Protein AF-A0A6S7H9S0-F1 (afdb_monomer_lite)

Radius of gyration: 14.53 Å; chains: 1; bounding box: 30×38×31 Å

Sequence (103 aa):
MSGISSVLDKGSILPVVRVCFRAPNGRTREGNVLIDSGAGTTVIRKDFARSLGLQGKREKIDLALVGGERVEQPQSRRVTFSISALNGAEKQRIEAHEIEKPF

Secondary structure (DSSP, 8-state):
---------TTPPP-EEEEEEE-TTS-EEEEEEE--TT-SS-EEEHHHHHHTT--EEEEEEEEE-GGG-EEEEEEEEEEEEEEE-TT----EEEEEEEES---

Organism: Paramuricea clavata (NCBI:txid317549)

pLDDT: mean 87.44, std 15.16, range [33.66, 98.31]

Structure (mmCIF, N/CA/C/O back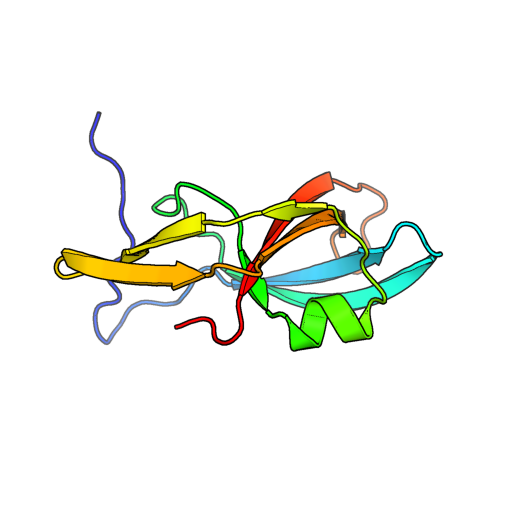bone):
data_AF-A0A6S7H9S0-F1
#
_entry.id   AF-A0A6S7H9S0-F1
#
loop_
_atom_site.group_PDB
_atom_site.id
_atom_site.type_symbol
_atom_site.label_atom_id
_atom_site.label_alt_id
_atom_site.label_comp_id
_atom_site.label_asym_id
_atom_site.label_entity_id
_atom_site.label_seq_id
_atom_site.pdbx_PDB_ins_code
_atom_site.Cartn_x
_atom_site.Cartn_y
_atom_site.Cartn_z
_atom_site.occupancy
_atom_site.B_iso_or_equiv
_atom_site.auth_seq_id
_atom_site.auth_comp_id
_atom_site.auth_asym_id
_atom_site.auth_atom_id
_atom_site.pdbx_PDB_model_num
ATOM 1 N N . MET A 1 1 ? 5.030 26.141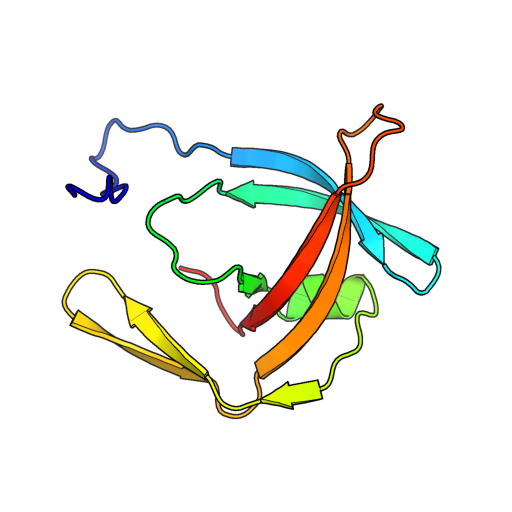 10.476 1.00 33.66 1 MET A N 1
ATOM 2 C CA . MET A 1 1 ? 5.186 25.436 9.184 1.00 33.66 1 MET A CA 1
ATOM 3 C C . MET A 1 1 ? 3.809 25.332 8.554 1.00 33.66 1 MET A C 1
ATOM 5 O O . MET A 1 1 ? 2.931 24.750 9.171 1.00 33.66 1 MET A O 1
ATOM 9 N N . SER A 1 2 ? 3.595 25.985 7.411 1.00 39.91 2 SER A N 1
ATOM 10 C CA . SER A 1 2 ? 2.336 25.922 6.658 1.00 39.91 2 SER A CA 1
ATOM 11 C C . SER A 1 2 ? 2.342 24.637 5.830 1.00 39.91 2 SER A C 1
ATOM 13 O O . SER A 1 2 ? 3.198 24.481 4.962 1.00 39.91 2 SER A O 1
ATOM 15 N N . GLY A 1 3 ? 1.468 23.686 6.162 1.00 40.75 3 GLY A N 1
ATOM 16 C CA . GLY A 1 3 ? 1.261 22.485 5.357 1.00 40.75 3 GLY A CA 1
ATOM 17 C C . GLY A 1 3 ? 0.396 22.835 4.153 1.00 40.75 3 GLY A C 1
ATOM 18 O O . GLY A 1 3 ? -0.719 23.326 4.321 1.00 40.75 3 GLY A O 1
ATOM 19 N N . ILE A 1 4 ? 0.906 22.603 2.945 1.00 47.00 4 ILE A N 1
ATOM 20 C CA . ILE A 1 4 ? 0.111 22.721 1.723 1.00 47.00 4 ILE A CA 1
ATOM 21 C C . ILE A 1 4 ? -0.840 21.521 1.703 1.00 47.00 4 ILE A C 1
ATOM 23 O O . ILE A 1 4 ? -0.430 20.396 1.421 1.00 47.00 4 ILE A O 1
ATOM 27 N N . SER A 1 5 ? -2.099 21.767 2.059 1.00 47.66 5 SER A N 1
ATOM 28 C CA . SER A 1 5 ? -3.207 20.846 1.818 1.00 47.66 5 SER A CA 1
ATOM 29 C C . SER A 1 5 ? -3.763 21.124 0.422 1.00 47.66 5 SER A C 1
ATOM 31 O O . SER A 1 5 ? -4.022 22.281 0.083 1.00 47.66 5 SER A O 1
ATOM 33 N N . SER A 1 6 ? -3.926 20.091 -0.405 1.00 50.50 6 SER A N 1
ATOM 34 C CA . SER A 1 6 ? -4.610 20.229 -1.690 1.00 50.50 6 SER A CA 1
ATOM 35 C C . SER A 1 6 ? -6.117 20.252 -1.442 1.00 50.50 6 SER A C 1
ATOM 37 O O . SER A 1 6 ? -6.758 19.215 -1.296 1.00 50.50 6 SER A O 1
ATOM 39 N N . VAL A 1 7 ? -6.695 21.451 -1.385 1.00 56.69 7 VAL A N 1
ATOM 40 C CA . VAL A 1 7 ? -8.134 21.626 -1.598 1.00 56.69 7 VAL A CA 1
ATOM 41 C C . VAL A 1 7 ? -8.333 21.732 -3.105 1.00 56.69 7 VAL A C 1
ATOM 43 O O . VAL A 1 7 ? -7.753 22.606 -3.749 1.00 56.69 7 VAL A O 1
ATOM 46 N N . LEU A 1 8 ? -9.095 20.807 -3.685 1.00 58.44 8 LEU A N 1
ATOM 47 C CA . LEU A 1 8 ? -9.424 20.847 -5.107 1.00 58.44 8 LEU A CA 1
ATOM 48 C C . LEU A 1 8 ? -10.438 21.960 -5.362 1.00 58.44 8 LEU A C 1
ATOM 50 O O . LEU A 1 8 ? -11.631 21.789 -5.110 1.00 58.44 8 LEU A O 1
ATOM 54 N N . ASP A 1 9 ? -9.970 23.082 -5.899 1.00 57.16 9 ASP A N 1
ATOM 55 C CA . ASP A 1 9 ? -10.845 24.034 -6.570 1.00 57.16 9 ASP A CA 1
ATOM 56 C C . ASP A 1 9 ? -11.280 23.459 -7.925 1.00 57.16 9 ASP A C 1
ATOM 58 O O . ASP A 1 9 ? -10.588 22.647 -8.542 1.00 57.16 9 ASP A O 1
ATOM 62 N N . LYS A 1 10 ? -12.439 23.893 -8.434 1.00 59.69 10 LYS A N 1
ATOM 63 C CA . LYS A 1 10 ? -13.062 23.348 -9.661 1.00 59.69 10 LYS A CA 1
ATOM 64 C C . LYS A 1 10 ? -12.213 23.471 -10.946 1.00 59.69 10 LYS A C 1
ATOM 66 O O . LYS A 1 10 ? -12.645 22.985 -11.987 1.00 59.69 10 LYS A O 1
ATOM 71 N N . GLY A 1 11 ? -11.038 24.104 -10.893 1.00 65.31 11 GLY A N 1
ATOM 72 C CA . GLY A 1 11 ? -10.075 24.222 -11.996 1.00 65.31 11 GLY A CA 1
ATOM 73 C C . GLY A 1 11 ? -8.715 23.552 -11.750 1.00 65.31 11 GLY A C 1
ATOM 74 O O . GLY A 1 11 ? -7.810 23.718 -12.565 1.00 65.31 11 GLY A O 1
ATOM 75 N N . SER A 1 12 ? -8.530 22.834 -10.639 1.00 70.94 12 SER A N 1
ATOM 76 C CA . SER A 1 12 ? -7.243 22.239 -10.258 1.00 70.94 12 SER A CA 1
ATOM 77 C C . SER A 1 12 ? -7.020 20.861 -10.898 1.00 70.94 12 SER A C 1
ATOM 79 O O . SER A 1 12 ? -7.931 20.037 -10.962 1.00 70.94 12 SER A O 1
ATOM 81 N N . ILE A 1 13 ? -5.785 20.575 -11.327 1.00 81.50 13 ILE A N 1
ATOM 82 C CA . ILE A 1 13 ? -5.367 19.238 -11.779 1.00 81.50 13 ILE A CA 1
ATOM 83 C C . ILE A 1 13 ? -4.842 18.449 -10.576 1.00 81.50 13 ILE A C 1
ATOM 85 O O . ILE A 1 13 ? -3.983 18.932 -9.840 1.00 81.50 13 ILE A O 1
ATOM 89 N N . LEU A 1 14 ? -5.328 17.218 -10.400 1.00 86.31 14 LEU A N 1
ATOM 90 C CA . LEU A 1 14 ? -4.814 16.308 -9.379 1.00 86.31 14 LEU A CA 1
ATOM 91 C C . LEU A 1 14 ? -3.400 15.815 -9.744 1.00 86.31 14 LEU A C 1
ATOM 93 O O . LEU A 1 14 ? -3.209 15.334 -10.866 1.00 86.31 14 LEU A O 1
ATOM 97 N N . PRO A 1 15 ? -2.422 15.853 -8.816 1.00 90.88 15 PRO A N 1
ATOM 98 C CA . PRO A 1 15 ? -1.071 15.336 -9.037 1.00 90.88 15 PRO A CA 1
ATOM 99 C C . PRO A 1 15 ? -1.058 13.798 -9.026 1.00 90.88 15 PRO A C 1
ATOM 101 O O . PRO A 1 15 ? -0.634 13.156 -8.064 1.00 90.88 15 PRO A O 1
ATOM 104 N N . VAL A 1 16 ? -1.562 13.192 -10.101 1.00 94.31 16 VAL A N 1
ATOM 105 C CA . VAL A 1 16 ? -1.668 11.737 -10.256 1.00 94.31 16 VAL A CA 1
ATOM 106 C C . VAL A 1 16 ? -0.556 11.214 -11.154 1.00 94.31 16 VAL A C 1
ATOM 108 O O . VAL A 1 16 ? -0.395 11.661 -12.287 1.00 94.31 16 VAL A O 1
ATOM 111 N N . VAL A 1 17 ? 0.167 10.205 -10.675 1.00 94.50 17 VAL A N 1
ATOM 112 C CA . VAL A 1 17 ? 1.202 9.501 -11.439 1.00 94.50 17 VAL A CA 1
ATOM 113 C C . VAL A 1 17 ? 0.821 8.042 -11.649 1.00 94.50 17 VAL A C 1
ATOM 115 O O . VAL A 1 17 ? 0.315 7.378 -10.744 1.00 94.50 17 VAL A O 1
ATOM 118 N N . ARG A 1 18 ? 1.074 7.518 -12.851 1.00 97.12 18 ARG A N 1
ATOM 119 C CA . ARG A 1 18 ? 0.902 6.092 -13.148 1.00 97.12 18 ARG A CA 1
ATOM 120 C C . ARG A 1 18 ? 2.205 5.350 -12.864 1.00 97.12 18 ARG A C 1
ATOM 122 O O . ARG A 1 18 ? 3.251 5.701 -13.405 1.00 97.12 18 ARG A O 1
ATOM 129 N N . VAL A 1 19 ? 2.139 4.321 -12.024 1.00 97.88 19 VAL A N 1
ATOM 130 C CA . VAL A 1 19 ? 3.303 3.557 -11.547 1.00 97.88 19 VAL A CA 1
ATOM 131 C C . VAL A 1 19 ? 3.069 2.055 -11.668 1.00 97.88 19 VAL A C 1
ATOM 133 O O . VAL A 1 19 ? 1.932 1.589 -11.763 1.00 97.88 19 VAL A O 1
ATOM 136 N N . CYS A 1 20 ? 4.156 1.287 -11.630 1.00 98.19 20 CYS A N 1
ATOM 137 C CA . CYS A 1 20 ? 4.119 -0.166 -11.522 1.00 98.19 20 CYS A CA 1
ATOM 138 C C . CYS A 1 20 ? 4.233 -0.574 -10.049 1.00 98.19 20 CYS A C 1
ATOM 140 O O . CYS A 1 20 ? 5.277 -0.382 -9.427 1.00 98.19 20 CYS A O 1
ATOM 142 N N . PHE A 1 21 ? 3.166 -1.150 -9.496 1.00 98.31 21 PHE A N 1
ATOM 143 C CA . PHE A 1 21 ? 3.145 -1.745 -8.163 1.00 98.31 21 PHE A CA 1
ATOM 144 C C . PHE A 1 21 ? 3.720 -3.154 -8.221 1.00 98.31 21 PHE A C 1
ATOM 146 O O . PHE A 1 21 ? 3.407 -3.924 -9.129 1.00 98.31 21 PHE A O 1
ATOM 153 N N . ARG A 1 22 ? 4.527 -3.512 -7.225 1.00 97.69 22 ARG A N 1
ATOM 154 C CA . ARG A 1 22 ? 5.205 -4.804 -7.112 1.00 97.69 22 ARG A CA 1
ATOM 155 C C . ARG A 1 22 ? 5.004 -5.351 -5.706 1.00 97.69 22 ARG A C 1
ATOM 157 O O . ARG A 1 22 ? 5.497 -4.785 -4.730 1.00 97.69 22 ARG A O 1
ATOM 164 N N . ALA A 1 23 ? 4.254 -6.437 -5.610 1.00 97.62 23 ALA A N 1
ATOM 165 C CA . ALA A 1 23 ? 3.984 -7.126 -4.363 1.00 97.62 23 ALA A CA 1
ATOM 166 C C . ALA A 1 23 ? 5.158 -8.046 -3.970 1.00 97.62 23 ALA A C 1
ATOM 168 O O . ALA A 1 23 ? 5.841 -8.578 -4.850 1.00 97.62 23 ALA A O 1
ATOM 169 N N . PRO A 1 24 ? 5.364 -8.315 -2.666 1.00 96.38 24 PRO A N 1
ATOM 170 C CA . PRO A 1 24 ? 6.384 -9.263 -2.201 1.00 96.38 24 PRO A CA 1
ATOM 171 C C . PRO A 1 24 ? 6.221 -10.686 -2.758 1.00 96.38 24 PRO A C 1
ATOM 173 O O . PRO A 1 24 ? 7.192 -11.422 -2.869 1.00 96.38 24 PRO A O 1
ATOM 176 N N . ASN A 1 25 ? 4.999 -11.065 -3.142 1.00 96.19 25 ASN A N 1
ATOM 177 C CA . ASN A 1 25 ? 4.685 -12.357 -3.760 1.00 96.19 25 ASN A CA 1
ATOM 178 C C . ASN A 1 25 ? 5.050 -12.435 -5.264 1.00 96.19 25 ASN A C 1
ATOM 180 O O . ASN A 1 25 ? 4.676 -13.398 -5.928 1.00 96.19 25 ASN A O 1
ATOM 184 N N . GLY A 1 26 ? 5.708 -11.411 -5.818 1.00 96.44 26 GLY A N 1
ATOM 185 C CA . GLY A 1 26 ? 6.108 -11.334 -7.226 1.00 96.44 26 GLY A CA 1
ATOM 186 C C . GLY A 1 26 ? 5.040 -10.785 -8.178 1.00 96.44 26 GLY A C 1
ATOM 187 O O . GLY A 1 26 ? 5.364 -10.472 -9.323 1.00 96.44 26 GLY A O 1
ATOM 188 N N . ARG A 1 27 ? 3.785 -10.610 -7.738 1.00 97.50 27 ARG A N 1
ATOM 189 C CA . ARG A 1 27 ? 2.732 -10.015 -8.574 1.00 97.50 27 ARG A CA 1
ATOM 190 C C . ARG A 1 27 ? 3.006 -8.543 -8.833 1.00 97.50 27 ARG A C 1
ATOM 192 O O . ARG A 1 27 ? 3.435 -7.803 -7.946 1.00 97.50 27 ARG A O 1
ATOM 199 N N . THR A 1 28 ? 2.673 -8.103 -10.038 1.00 96.81 28 THR A N 1
ATOM 200 C CA . THR A 1 28 ? 2.790 -6.704 -10.438 1.00 96.81 28 THR A CA 1
ATOM 201 C C . THR A 1 28 ? 1.495 -6.191 -11.034 1.00 96.81 28 THR A C 1
ATOM 203 O O . THR A 1 28 ? 0.768 -6.943 -11.682 1.00 96.81 28 THR A O 1
ATOM 206 N N . ARG A 1 29 ? 1.209 -4.905 -10.840 1.00 96.81 29 ARG A N 1
ATOM 207 C CA . ARG A 1 29 ? 0.038 -4.248 -11.425 1.00 96.81 29 ARG A CA 1
ATOM 208 C C . ARG A 1 29 ? 0.321 -2.771 -11.638 1.00 96.81 29 ARG A C 1
ATOM 210 O O . ARG A 1 29 ? 0.868 -2.121 -10.757 1.00 96.81 29 ARG A O 1
ATOM 217 N N . GLU A 1 30 ? -0.081 -2.225 -12.775 1.00 97.50 30 GLU A N 1
ATOM 218 C CA . GLU A 1 30 ? -0.066 -0.777 -12.962 1.00 97.50 30 GLU A CA 1
ATOM 219 C C . GLU A 1 30 ? -1.243 -0.116 -12.248 1.00 97.50 30 GLU A C 1
ATOM 221 O O . GLU A 1 30 ? -2.348 -0.663 -12.185 1.00 97.50 30 GLU A O 1
ATOM 226 N N . GLY A 1 31 ? -1.021 1.085 -11.731 1.00 96.12 31 GLY A N 1
ATOM 227 C CA . GLY A 1 31 ? -2.072 1.863 -11.100 1.00 96.12 31 GLY A CA 1
ATOM 228 C C . GLY A 1 31 ? -1.706 3.330 -10.993 1.00 96.12 31 GLY A C 1
ATOM 229 O O . GLY A 1 31 ? -0.565 3.726 -11.222 1.00 96.12 31 GLY A O 1
ATOM 230 N N . ASN A 1 32 ? -2.703 4.119 -10.626 1.00 96.25 32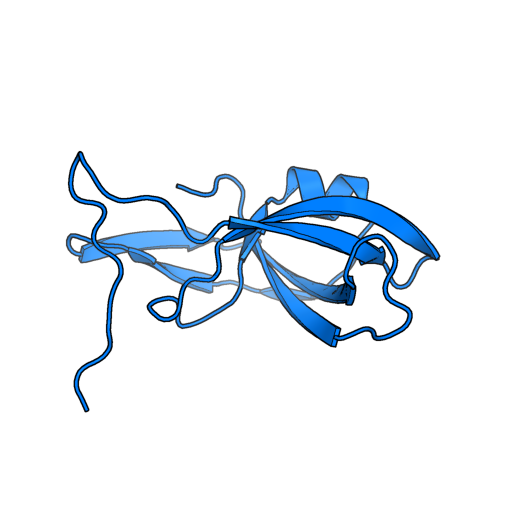 ASN A N 1
ATOM 231 C CA . ASN A 1 32 ? -2.555 5.543 -10.391 1.00 96.25 32 ASN A CA 1
ATOM 232 C C . ASN A 1 32 ? -2.309 5.796 -8.901 1.00 96.25 32 ASN A C 1
ATOM 234 O O . ASN A 1 32 ? -2.970 5.190 -8.055 1.00 96.25 32 ASN A O 1
ATOM 238 N N . VAL A 1 33 ? -1.385 6.701 -8.600 1.00 95.94 33 VAL A N 1
ATOM 239 C CA . VAL A 1 33 ? -1.084 7.192 -7.254 1.00 95.94 33 VAL A CA 1
ATOM 240 C C . VAL A 1 33 ? -1.333 8.689 -7.243 1.00 95.94 33 VAL A C 1
ATOM 242 O O . VAL A 1 33 ? -0.793 9.404 -8.083 1.00 95.94 33 VAL A O 1
ATOM 245 N N . LEU A 1 34 ? -2.145 9.149 -6.296 1.00 94.75 34 LEU A N 1
ATOM 246 C CA . LEU A 1 34 ? -2.255 10.565 -5.974 1.00 94.75 34 LEU A CA 1
ATOM 247 C C . LEU A 1 34 ? -1.093 10.942 -5.050 1.00 94.75 34 LEU A C 1
ATOM 249 O O . LEU A 1 34 ? -0.914 10.315 -4.007 1.00 94.75 34 LEU A O 1
ATOM 253 N N . ILE A 1 35 ? -0.306 11.943 -5.437 1.00 93.56 35 ILE A N 1
ATOM 254 C CA . ILE A 1 35 ? 0.770 12.480 -4.603 1.00 93.56 35 ILE A CA 1
ATOM 255 C C . ILE A 1 35 ? 0.186 13.587 -3.730 1.00 93.56 35 ILE A C 1
ATOM 257 O O . ILE A 1 35 ? 0.024 14.720 -4.176 1.00 93.56 35 ILE A O 1
ATOM 261 N N . ASP A 1 36 ? -0.152 13.239 -2.492 1.00 90.88 36 ASP A N 1
ATOM 262 C CA . ASP A 1 36 ? -0.805 14.142 -1.548 1.00 90.88 36 ASP A CA 1
ATOM 263 C C . ASP A 1 36 ? 0.109 14.447 -0.355 1.00 90.88 36 ASP A C 1
ATOM 265 O O . ASP A 1 36 ? 0.301 13.616 0.531 1.00 90.88 36 ASP A O 1
ATOM 269 N N . SER A 1 37 ? 0.676 15.656 -0.327 1.00 89.31 37 SER A N 1
ATOM 270 C CA . SER A 1 37 ? 1.487 16.138 0.799 1.00 89.31 37 SER A CA 1
ATOM 271 C C . SER A 1 37 ? 0.666 16.455 2.051 1.00 89.31 37 SER A C 1
ATOM 273 O O . SER A 1 37 ? 1.245 16.608 3.125 1.00 89.31 37 SER A O 1
ATOM 275 N N . GLY A 1 38 ? -0.658 16.590 1.925 1.00 88.38 38 GLY A N 1
ATOM 276 C CA . GLY A 1 38 ? -1.571 16.805 3.045 1.00 88.38 38 GLY A CA 1
ATOM 277 C C . GLY A 1 38 ? -1.910 15.518 3.801 1.00 88.38 38 GLY A C 1
ATOM 278 O O . GLY A 1 38 ? -2.405 15.582 4.928 1.00 88.38 38 GLY A O 1
ATOM 279 N N . ALA A 1 39 ? -1.622 14.350 3.222 1.00 89.44 39 ALA A N 1
ATOM 280 C CA . ALA A 1 39 ? -1.888 13.064 3.845 1.00 89.44 39 ALA A CA 1
ATOM 281 C C . ALA A 1 39 ? -0.816 12.709 4.891 1.00 89.44 39 ALA A C 1
ATOM 283 O O . ALA A 1 39 ? 0.371 12.602 4.590 1.00 89.44 39 ALA A O 1
ATOM 284 N N . GLY A 1 40 ? -1.243 12.443 6.130 1.00 91.00 40 GLY A N 1
ATOM 285 C CA . GLY A 1 40 ? -0.352 11.962 7.197 1.00 91.00 40 GLY A CA 1
ATOM 286 C C . GLY A 1 40 ? 0.061 10.490 7.059 1.00 91.00 40 GLY A C 1
ATOM 287 O O . GLY A 1 40 ? 0.972 10.036 7.747 1.00 91.00 40 GLY A O 1
ATOM 288 N N . THR A 1 41 ? -0.612 9.726 6.194 1.00 91.88 41 THR A N 1
ATOM 289 C CA . THR A 1 41 ? -0.304 8.318 5.917 1.00 91.88 41 THR A CA 1
ATOM 290 C C . THR A 1 41 ? -0.698 7.944 4.492 1.00 91.88 41 THR A C 1
ATOM 292 O O . THR A 1 41 ? -1.609 8.537 3.915 1.00 91.88 41 THR A O 1
ATOM 295 N N . THR A 1 42 ? -0.036 6.935 3.924 1.00 95.44 42 THR A N 1
ATOM 296 C CA . THR A 1 42 ? -0.419 6.394 2.616 1.00 95.44 42 THR A CA 1
ATOM 297 C C . THR A 1 42 ? -1.575 5.416 2.781 1.00 95.44 42 THR A C 1
ATOM 299 O O . THR A 1 42 ? -1.537 4.508 3.614 1.00 95.44 42 THR A O 1
ATOM 302 N N . VAL A 1 43 ? -2.588 5.553 1.932 1.00 94.94 43 VAL A N 1
ATOM 303 C CA . VAL A 1 43 ? -3.711 4.618 1.860 1.00 94.94 43 VAL A CA 1
ATOM 304 C C . VAL A 1 43 ? -3.763 3.940 0.500 1.00 94.94 43 VAL A C 1
ATOM 306 O O . VAL A 1 43 ? -3.394 4.511 -0.525 1.00 94.94 43 VAL A O 1
ATOM 309 N N . ILE A 1 44 ? -4.230 2.698 0.487 1.00 95.81 44 ILE A N 1
ATOM 310 C CA . ILE A 1 44 ? -4.438 1.916 -0.727 1.00 95.81 44 ILE A CA 1
ATOM 311 C C . ILE A 1 44 ? -5.840 1.328 -0.707 1.00 95.81 44 ILE A C 1
ATOM 313 O O . ILE A 1 44 ? -6.335 0.886 0.331 1.00 95.81 44 ILE A O 1
ATOM 317 N N . ARG A 1 45 ? -6.499 1.289 -1.867 1.00 94.69 45 ARG A N 1
ATOM 318 C CA . ARG A 1 45 ? -7.805 0.639 -1.948 1.00 94.69 45 ARG A CA 1
ATOM 319 C C . ARG A 1 45 ? -7.688 -0.841 -1.620 1.00 94.69 45 ARG A C 1
ATOM 321 O O . ARG A 1 45 ? -6.812 -1.535 -2.143 1.00 94.69 45 ARG A O 1
ATOM 328 N N . LYS A 1 46 ? -8.604 -1.333 -0.792 1.00 94.00 46 LYS A N 1
ATOM 329 C CA . LYS A 1 46 ? -8.631 -2.723 -0.339 1.00 94.00 46 LYS A CA 1
ATOM 330 C C . LYS A 1 46 ? -8.770 -3.711 -1.494 1.00 94.00 46 LYS A C 1
ATOM 332 O O . LYS A 1 46 ? -8.114 -4.749 -1.497 1.00 94.00 46 LYS A O 1
ATOM 337 N N . ASP A 1 47 ?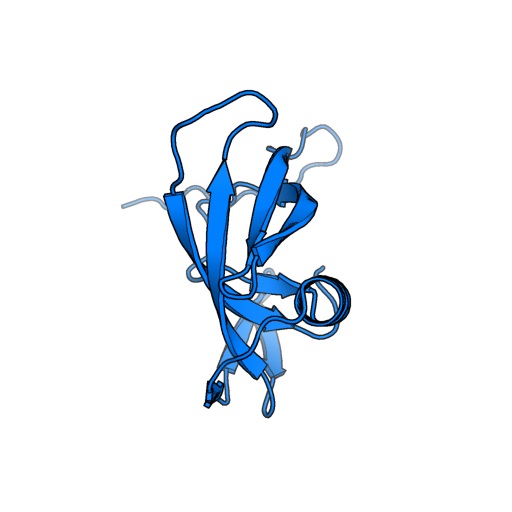 -9.588 -3.396 -2.493 1.00 94.44 47 ASP A N 1
ATOM 338 C CA . ASP A 1 47 ? -9.756 -4.217 -3.696 1.00 94.44 47 ASP A CA 1
ATOM 339 C C . ASP A 1 47 ? -8.455 -4.308 -4.515 1.00 94.44 47 ASP A C 1
ATOM 341 O O . ASP A 1 47 ? -8.046 -5.392 -4.940 1.00 94.44 47 ASP A O 1
ATOM 345 N N . PHE A 1 48 ? -7.745 -3.189 -4.665 1.00 96.25 48 PHE A N 1
ATOM 346 C CA . PHE A 1 48 ? -6.471 -3.117 -5.366 1.00 96.25 48 PHE A CA 1
ATOM 347 C C . PHE A 1 48 ? -5.382 -3.889 -4.610 1.00 96.25 48 PHE A C 1
ATOM 349 O O . PHE A 1 48 ? -4.701 -4.725 -5.211 1.00 96.25 48 PHE A O 1
ATOM 356 N N . ALA A 1 49 ? -5.283 -3.715 -3.289 1.00 96.19 49 ALA A N 1
ATOM 357 C CA . ALA A 1 49 ? -4.375 -4.481 -2.436 1.00 96.19 49 ALA A CA 1
ATOM 358 C C . ALA A 1 49 ? -4.645 -5.996 -2.513 1.00 96.19 49 ALA A C 1
ATOM 360 O O . ALA A 1 49 ? -3.719 -6.789 -2.710 1.00 96.19 49 ALA A O 1
ATOM 361 N N . ARG A 1 50 ? -5.922 -6.406 -2.463 1.00 95.06 50 ARG A N 1
ATOM 362 C CA . ARG A 1 50 ? -6.337 -7.810 -2.631 1.00 95.06 50 ARG A CA 1
ATOM 363 C C . ARG A 1 50 ? -5.959 -8.369 -3.996 1.00 95.06 50 ARG A C 1
ATOM 365 O O . ARG A 1 50 ? -5.466 -9.491 -4.067 1.00 95.06 50 ARG A O 1
ATOM 372 N N . SER A 1 51 ? -6.138 -7.598 -5.069 1.00 95.75 51 SER A N 1
ATOM 373 C CA . SER A 1 51 ? -5.774 -8.040 -6.422 1.00 95.75 51 SER A CA 1
ATOM 374 C C . SER A 1 51 ? -4.270 -8.312 -6.574 1.00 95.75 51 SER A C 1
ATOM 376 O O . SER A 1 51 ? -3.870 -9.282 -7.216 1.00 95.75 51 SER A O 1
ATOM 378 N N . LEU A 1 52 ? -3.434 -7.514 -5.901 1.00 96.69 52 LEU A N 1
ATOM 379 C CA . LEU A 1 52 ? -1.986 -7.714 -5.812 1.00 96.69 52 LEU A CA 1
ATOM 380 C C . LEU A 1 52 ? -1.603 -8.857 -4.857 1.00 96.69 52 LEU A C 1
ATOM 382 O O . LEU A 1 52 ? -0.444 -9.263 -4.803 1.00 96.69 52 LEU A O 1
ATOM 386 N N . GLY A 1 53 ? -2.565 -9.412 -4.116 1.00 96.88 53 GLY A N 1
ATOM 387 C CA . GLY A 1 53 ? -2.325 -10.428 -3.096 1.00 96.88 53 GLY A CA 1
ATOM 388 C C . GLY A 1 53 ? -1.490 -9.901 -1.930 1.00 96.88 53 GLY A C 1
ATOM 389 O O . GLY A 1 53 ? -0.705 -10.663 -1.366 1.00 96.88 53 GLY A O 1
ATOM 390 N N . LEU A 1 54 ? -1.614 -8.607 -1.608 1.00 96.94 54 LEU A N 1
ATOM 391 C CA . LEU A 1 54 ? -0.913 -8.016 -0.474 1.00 96.94 54 LEU A CA 1
ATOM 392 C C . LEU A 1 54 ? -1.419 -8.624 0.834 1.00 96.94 54 LEU A C 1
ATOM 394 O O . LEU A 1 54 ? -2.611 -8.881 1.023 1.00 96.94 54 LEU A O 1
ATOM 398 N N . GLN A 1 55 ? -0.474 -8.874 1.731 1.00 94.38 55 GLN A N 1
ATOM 399 C CA . GLN A 1 55 ? -0.723 -9.368 3.075 1.00 94.38 55 GLN A CA 1
ATOM 400 C C . GLN A 1 55 ? -0.130 -8.381 4.073 1.00 94.38 55 GLN A C 1
ATOM 402 O O . GLN A 1 55 ? 0.782 -7.619 3.749 1.00 94.38 55 GLN A O 1
ATOM 407 N N . GLY A 1 56 ? -0.672 -8.379 5.284 1.00 94.62 56 GLY A N 1
ATOM 408 C CA . GLY A 1 56 ? -0.327 -7.379 6.276 1.00 94.62 56 GLY A CA 1
ATOM 409 C C . GLY A 1 56 ? -1.025 -7.612 7.603 1.00 94.62 56 GLY A C 1
ATOM 410 O O . GLY A 1 56 ? -2.017 -8.348 7.686 1.00 94.62 56 GLY A O 1
ATOM 411 N N . LYS A 1 57 ? -0.504 -6.966 8.644 1.00 94.19 57 LYS A N 1
ATOM 412 C CA . LYS A 1 57 ? -1.087 -7.002 9.985 1.00 94.19 57 LYS A CA 1
ATOM 413 C C . LYS A 1 57 ? -2.395 -6.215 9.988 1.00 94.19 57 LYS A C 1
ATOM 415 O O . LYS A 1 57 ? -2.455 -5.125 9.426 1.00 94.19 57 LYS A O 1
ATOM 420 N N . ARG A 1 58 ? -3.438 -6.763 10.617 1.00 95.44 58 ARG A N 1
ATOM 421 C CA . ARG A 1 58 ? -4.687 -6.027 10.855 1.00 95.44 58 ARG A CA 1
ATOM 422 C C . ARG A 1 58 ? -4.482 -4.995 11.956 1.00 95.44 58 ARG A C 1
ATOM 424 O O . ARG A 1 58 ? -3.970 -5.342 13.018 1.00 95.44 58 ARG A O 1
ATOM 431 N N . GLU A 1 59 ? -4.905 -3.767 11.702 1.00 94.31 59 GLU A N 1
ATOM 432 C CA . GLU A 1 59 ? -4.793 -2.638 12.621 1.00 94.31 59 GLU A CA 1
ATOM 433 C C . GLU A 1 59 ? -6.053 -1.767 12.513 1.00 94.31 59 GLU A C 1
ATOM 435 O O . GLU A 1 59 ? -6.612 -1.603 11.425 1.00 94.31 59 GLU A O 1
ATOM 440 N N . LYS A 1 60 ? -6.509 -1.226 13.649 1.00 92.81 60 LYS A N 1
ATOM 441 C CA . LYS A 1 60 ? -7.519 -0.165 13.655 1.00 92.81 60 LYS A CA 1
ATOM 442 C C . LYS A 1 60 ? -6.822 1.143 13.294 1.00 92.81 60 LYS A C 1
ATOM 444 O O . LYS A 1 60 ? -5.797 1.461 13.893 1.00 92.81 60 LYS A O 1
ATOM 449 N N . ILE A 1 61 ? -7.392 1.888 12.352 1.00 91.94 61 ILE A N 1
ATOM 450 C CA . ILE A 1 61 ? -6.970 3.257 12.045 1.00 91.94 61 ILE A CA 1
ATOM 451 C C . ILE A 1 61 ? -8.172 4.192 12.045 1.00 91.94 61 ILE A C 1
ATOM 453 O O . ILE A 1 61 ? -9.267 3.790 11.647 1.00 91.94 61 ILE A O 1
ATOM 457 N N . ASP A 1 62 ? -7.923 5.440 12.425 1.00 90.25 62 ASP A N 1
ATOM 458 C CA . ASP A 1 62 ? -8.889 6.530 12.362 1.00 90.25 62 ASP A CA 1
ATOM 459 C C . ASP A 1 62 ? -8.324 7.597 11.417 1.00 90.25 62 ASP A C 1
ATOM 461 O O . ASP A 1 62 ? -7.233 8.126 11.638 1.00 90.25 62 ASP A O 1
ATOM 465 N N . LEU A 1 63 ? -9.035 7.875 10.325 1.00 88.56 63 LEU A N 1
ATOM 466 C CA . LEU A 1 63 ? -8.620 8.834 9.302 1.00 88.56 63 LEU A CA 1
ATOM 467 C C . LEU A 1 63 ? -9.418 10.125 9.459 1.00 88.56 63 LEU A C 1
ATOM 469 O O . LEU A 1 63 ? -10.646 10.106 9.382 1.00 88.56 63 LEU A O 1
ATOM 473 N N . ALA A 1 64 ? -8.724 11.241 9.672 1.00 86.50 64 ALA A N 1
ATOM 474 C CA . ALA A 1 64 ? -9.329 12.568 9.654 1.00 86.50 64 ALA A CA 1
ATOM 475 C C . ALA A 1 64 ? -9.425 13.079 8.213 1.00 86.50 64 ALA A C 1
ATOM 477 O O . ALA A 1 64 ? -8.446 13.019 7.468 1.00 86.50 64 ALA A O 1
ATOM 478 N N . LEU A 1 65 ? -10.596 13.587 7.839 1.00 81.38 65 LEU A N 1
ATOM 479 C CA . LEU A 1 65 ? -10.891 14.100 6.507 1.00 81.38 65 LEU A CA 1
ATOM 480 C C . LEU A 1 65 ? -11.070 15.614 6.514 1.00 81.38 65 LEU A C 1
ATOM 482 O O . LEU A 1 65 ? -11.227 16.261 7.556 1.00 81.38 65 LEU A O 1
ATOM 486 N N . VAL A 1 66 ? -11.071 16.182 5.311 1.00 79.69 66 VAL A N 1
ATOM 487 C CA . VAL A 1 66 ? -11.397 17.592 5.101 1.00 79.69 66 VAL A CA 1
ATOM 488 C C . VAL A 1 66 ? -12.821 17.857 5.600 1.00 79.69 66 VAL A C 1
ATOM 490 O O . VAL A 1 66 ? -13.724 17.056 5.388 1.00 79.69 66 VAL A O 1
ATOM 493 N N . GLY A 1 67 ? -13.019 18.980 6.292 1.00 78.44 67 GLY A N 1
ATOM 494 C CA . GLY A 1 67 ? -14.314 19.328 6.887 1.00 78.44 67 GLY A CA 1
ATOM 495 C C . GLY A 1 67 ? -14.562 18.726 8.274 1.00 78.44 67 GLY A C 1
ATOM 496 O O . GLY A 1 67 ? -15.644 18.911 8.821 1.00 78.44 67 GLY A O 1
ATOM 497 N N . GLY A 1 68 ? -13.570 18.051 8.870 1.00 79.56 68 GLY A N 1
ATOM 498 C CA . GLY A 1 68 ? -13.648 17.534 10.242 1.00 79.56 68 GLY A CA 1
ATOM 499 C C . GLY A 1 68 ? -14.317 16.163 10.370 1.00 79.56 68 GLY A C 1
ATOM 500 O O . GLY A 1 68 ? -14.434 15.648 11.483 1.00 79.56 68 GLY A O 1
ATOM 501 N N . GLU A 1 69 ? -14.719 15.557 9.251 1.00 83.62 69 GLU A N 1
ATOM 502 C CA . GLU A 1 69 ? -15.219 14.184 9.211 1.00 83.62 69 GLU A CA 1
ATOM 503 C C . GLU A 1 69 ? -14.117 13.189 9.615 1.00 83.62 69 GLU A C 1
ATOM 505 O O . GLU A 1 69 ? -12.921 13.425 9.417 1.00 83.62 69 GLU A O 1
ATOM 510 N N . ARG A 1 70 ? -14.518 12.066 10.218 1.00 83.38 70 ARG A N 1
ATOM 511 C CA . ARG A 1 70 ? -13.619 10.975 10.594 1.00 83.38 70 ARG A CA 1
ATOM 512 C C . ARG A 1 70 ? -14.151 9.655 10.075 1.00 83.38 70 ARG A C 1
ATOM 514 O O . ARG A 1 70 ? -15.325 9.346 10.258 1.00 83.38 70 ARG A O 1
ATOM 521 N N . VAL A 1 71 ? -13.263 8.858 9.494 1.00 84.56 71 VAL A N 1
ATOM 522 C CA . VAL A 1 71 ? -13.570 7.496 9.058 1.00 84.56 71 VAL A CA 1
ATOM 523 C C . VAL A 1 71 ? -12.763 6.517 9.895 1.00 84.56 71 VAL A C 1
ATOM 525 O O . VAL A 1 71 ? -11.534 6.483 9.819 1.00 84.56 71 VAL A O 1
ATOM 528 N N . GLU A 1 72 ? -13.466 5.700 10.674 1.00 88.12 72 GLU A N 1
ATOM 529 C CA . GLU A 1 72 ? -12.865 4.585 11.401 1.00 88.12 72 GLU A CA 1
ATOM 530 C C . GLU A 1 72 ? -12.784 3.347 10.499 1.00 88.12 72 GLU A C 1
ATOM 532 O O . GLU A 1 72 ? -13.764 2.933 9.877 1.00 88.12 72 GLU A O 1
ATOM 537 N N . GLN A 1 73 ? -11.612 2.716 10.456 1.00 88.31 73 GLN A N 1
ATOM 538 C CA . GLN A 1 73 ? -11.371 1.462 9.745 1.00 88.31 73 GLN A CA 1
ATOM 539 C C . GLN A 1 73 ? -10.854 0.418 10.748 1.00 88.31 73 GLN A C 1
ATOM 541 O O . GLN A 1 73 ? -9.641 0.245 10.902 1.00 88.31 73 GLN A O 1
ATOM 546 N N . PRO A 1 74 ? -11.745 -0.322 11.437 1.00 86.81 74 PRO A N 1
ATOM 547 C CA . PRO A 1 74 ? -11.354 -1.270 12.486 1.00 86.81 74 PRO A CA 1
ATOM 548 C C . PRO A 1 74 ? -10.608 -2.503 11.958 1.00 86.81 74 PRO A C 1
ATOM 550 O O . PRO A 1 74 ? -10.003 -3.243 12.729 1.00 86.81 74 PRO A O 1
ATOM 553 N N . GLN A 1 75 ? -10.673 -2.754 10.649 1.00 90.44 75 GLN A N 1
ATOM 554 C CA . GLN A 1 75 ? -10.078 -3.923 10.001 1.00 90.44 75 GLN A CA 1
ATOM 555 C C . GLN A 1 75 ? -9.153 -3.548 8.838 1.00 90.44 75 GLN A C 1
ATOM 557 O O . GLN A 1 75 ? -9.010 -4.332 7.892 1.00 90.44 75 GLN A O 1
ATOM 562 N N . SER A 1 76 ? -8.527 -2.368 8.896 1.00 94.44 76 SER A N 1
ATOM 563 C CA . SER A 1 76 ? -7.473 -2.024 7.944 1.00 94.44 76 SER A CA 1
ATOM 564 C C . SER A 1 76 ? -6.315 -3.017 8.065 1.00 94.44 76 SER A C 1
ATOM 566 O O . SER A 1 76 ? -6.073 -3.597 9.126 1.00 94.44 76 SER A O 1
ATOM 568 N N . ARG A 1 77 ? -5.593 -3.250 6.971 1.00 95.88 77 ARG A N 1
ATOM 569 C CA . ARG A 1 77 ? -4.322 -3.976 6.999 1.00 95.88 77 ARG A CA 1
ATOM 570 C C . ARG A 1 77 ? -3.200 -3.023 6.649 1.00 95.88 77 ARG A C 1
ATOM 572 O O . ARG A 1 77 ? -3.284 -2.339 5.631 1.00 95.88 77 ARG A O 1
ATOM 579 N N . ARG A 1 78 ? -2.139 -3.037 7.454 1.00 97.19 78 ARG A N 1
ATOM 580 C CA . ARG A 1 78 ? -0.881 -2.380 7.111 1.00 97.19 78 ARG A CA 1
ATOM 581 C C . ARG A 1 78 ? -0.094 -3.289 6.179 1.00 97.19 78 ARG A C 1
ATOM 583 O O . ARG A 1 78 ? 0.352 -4.363 6.589 1.00 97.19 78 ARG A O 1
ATOM 590 N N . VAL A 1 79 ? 0.001 -2.889 4.916 1.00 97.44 79 VAL A N 1
ATOM 591 C CA . VAL A 1 79 ? 0.627 -3.654 3.834 1.00 97.44 79 VAL A CA 1
ATOM 592 C C . VAL A 1 79 ? 1.896 -2.970 3.353 1.00 97.44 79 VAL A C 1
ATOM 594 O O . VAL A 1 79 ? 2.051 -1.755 3.456 1.00 97.44 79 VAL A O 1
ATOM 597 N N . THR A 1 80 ? 2.803 -3.756 2.782 1.00 98.06 80 THR A N 1
ATOM 598 C CA . THR A 1 80 ? 4.046 -3.252 2.200 1.00 98.06 80 THR A CA 1
ATOM 599 C C . THR A 1 80 ? 4.211 -3.763 0.776 1.00 98.06 80 THR A C 1
ATOM 601 O O . THR A 1 80 ? 3.989 -4.941 0.495 1.00 98.06 80 THR A O 1
ATOM 604 N N . PHE A 1 81 ? 4.626 -2.878 -0.121 1.00 98.12 81 PHE A N 1
ATOM 605 C CA . PHE A 1 81 ? 4.901 -3.174 -1.526 1.00 98.12 81 PHE A CA 1
ATOM 606 C C . PHE A 1 81 ? 5.971 -2.216 -2.056 1.00 98.12 81 PHE A C 1
ATOM 608 O O . PHE A 1 81 ? 6.420 -1.321 -1.343 1.00 98.12 81 PHE A O 1
ATOM 615 N N . SER A 1 82 ? 6.400 -2.402 -3.300 1.00 98.25 82 SER A N 1
ATOM 616 C CA . SER A 1 82 ? 7.248 -1.429 -3.989 1.00 98.25 82 SER A CA 1
ATOM 617 C C . SER A 1 82 ? 6.522 -0.796 -5.167 1.00 98.25 82 SER A C 1
ATOM 619 O O . SER A 1 82 ? 5.696 -1.449 -5.803 1.00 98.25 82 SER A O 1
ATOM 621 N N . ILE A 1 83 ? 6.864 0.448 -5.487 1.00 98.00 83 ILE A N 1
ATOM 622 C CA . ILE A 1 83 ? 6.464 1.122 -6.724 1.00 98.00 83 ILE A CA 1
ATOM 623 C C . ILE A 1 83 ? 7.696 1.498 -7.545 1.00 98.00 83 ILE A C 1
ATOM 625 O O . ILE A 1 83 ? 8.771 1.730 -6.994 1.00 98.00 83 ILE A O 1
ATOM 629 N N . SER A 1 84 ? 7.541 1.557 -8.862 1.00 97.75 84 SER A N 1
ATOM 630 C CA . SER A 1 84 ? 8.537 2.098 -9.791 1.00 97.75 84 SER A CA 1
ATOM 631 C C . SER A 1 84 ? 7.844 2.881 -10.902 1.00 97.75 84 SER A C 1
ATOM 633 O O . SER A 1 84 ? 6.656 2.668 -11.170 1.00 97.75 84 SER A O 1
ATOM 635 N N . ALA A 1 85 ? 8.590 3.724 -11.619 1.00 96.50 85 ALA A N 1
ATOM 636 C CA . ALA A 1 85 ? 8.147 4.163 -12.940 1.00 96.50 85 ALA A CA 1
ATOM 637 C C . ALA A 1 85 ? 7.883 2.935 -13.834 1.00 96.50 85 ALA A C 1
ATOM 639 O O . ALA A 1 85 ? 8.460 1.864 -13.612 1.00 96.50 85 ALA A O 1
ATOM 640 N N . LEU A 1 86 ? 7.022 3.082 -14.845 1.00 95.38 86 LEU A N 1
ATOM 641 C CA . LEU A 1 86 ? 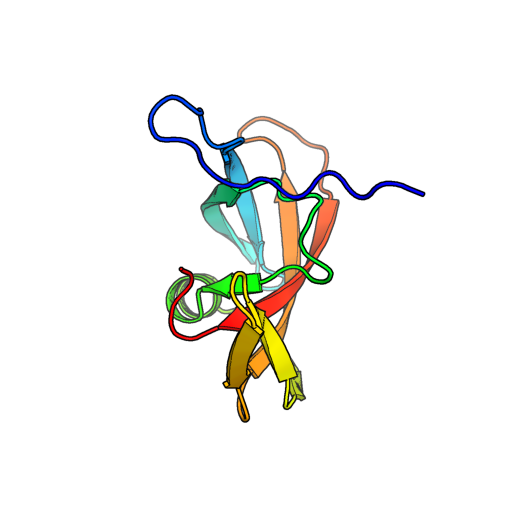6.619 1.966 -15.715 1.00 95.38 86 LEU A CA 1
ATOM 642 C C . LEU A 1 86 ? 7.826 1.278 -16.373 1.00 95.38 86 LEU A C 1
ATOM 644 O O . LEU A 1 86 ? 7.909 0.053 -16.372 1.00 95.38 86 LEU A O 1
ATOM 648 N N . ASN A 1 87 ? 8.806 2.077 -16.803 1.00 90.12 87 ASN A N 1
ATOM 649 C CA . ASN A 1 87 ? 10.043 1.611 -17.438 1.00 90.12 87 ASN A CA 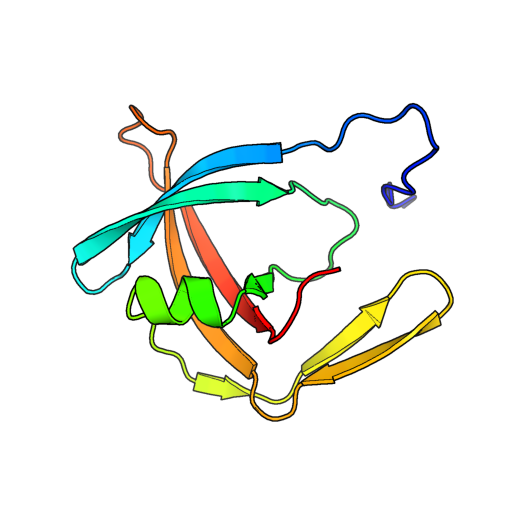1
ATOM 650 C C . ASN A 1 87 ? 11.281 1.800 -16.537 1.00 90.12 87 ASN A C 1
ATOM 652 O O . ASN A 1 87 ? 12.411 1.706 -17.006 1.00 90.12 87 ASN A O 1
ATOM 656 N N . GLY A 1 88 ? 11.081 2.123 -15.255 1.00 87.38 88 GLY A N 1
ATOM 657 C CA . GLY A 1 88 ? 12.163 2.417 -14.316 1.00 87.38 88 GLY A CA 1
ATOM 658 C C . GLY A 1 88 ? 12.655 1.174 -13.581 1.00 87.38 88 GLY A C 1
ATOM 659 O O . GLY A 1 88 ? 11.855 0.354 -13.126 1.00 87.38 88 GLY A O 1
ATOM 660 N N . ALA A 1 89 ? 13.975 1.061 -13.424 1.00 87.12 89 ALA A N 1
ATOM 661 C CA . ALA A 1 89 ? 14.593 0.017 -12.605 1.00 87.12 89 ALA A CA 1
ATOM 662 C C . ALA A 1 89 ? 14.537 0.340 -11.101 1.00 87.12 89 ALA A C 1
ATOM 664 O O . ALA A 1 89 ? 14.502 -0.574 -10.274 1.00 87.12 89 ALA A O 1
ATOM 665 N N . GLU A 1 90 ? 14.512 1.630 -10.751 1.00 95.00 90 GLU A N 1
ATOM 666 C CA . GLU A 1 90 ? 14.474 2.086 -9.366 1.00 95.00 90 GLU A CA 1
ATOM 667 C C . GLU A 1 90 ? 13.120 1.781 -8.720 1.00 95.00 90 GLU A C 1
ATOM 669 O O . GLU A 1 90 ? 12.055 2.038 -9.290 1.00 95.00 90 GLU A O 1
ATOM 674 N N . LYS A 1 91 ? 13.175 1.212 -7.515 1.00 96.19 91 LYS A N 1
ATOM 675 C CA . LYS A 1 91 ? 12.005 0.810 -6.740 1.00 96.19 91 LYS A CA 1
ATOM 676 C C . LYS A 1 91 ? 12.004 1.550 -5.417 1.00 96.19 91 LYS A C 1
ATOM 678 O O . LYS A 1 91 ? 12.971 1.464 -4.667 1.00 96.19 91 LYS A O 1
ATOM 683 N N . GLN A 1 92 ? 10.881 2.172 -5.089 1.00 97.00 92 GLN A N 1
ATOM 684 C CA . GLN A 1 92 ? 10.635 2.701 -3.754 1.00 97.00 92 GLN A CA 1
ATOM 685 C C . GLN A 1 92 ? 9.718 1.765 -2.984 1.00 97.00 92 GLN A C 1
ATOM 687 O O . GLN A 1 92 ? 8.709 1.296 -3.508 1.00 97.00 92 GLN A O 1
ATOM 692 N N . ARG A 1 93 ? 10.081 1.466 -1.738 1.00 97.94 93 ARG A N 1
ATOM 693 C CA . ARG A 1 93 ? 9.265 0.663 -0.826 1.00 97.94 93 ARG A CA 1
ATOM 694 C C . ARG A 1 93 ? 8.249 1.567 -0.134 1.00 97.94 93 ARG A C 1
ATOM 696 O O . ARG A 1 93 ? 8.629 2.581 0.434 1.00 97.94 93 ARG A O 1
ATOM 703 N N . ILE A 1 94 ? 6.986 1.160 -0.157 1.00 98.12 94 ILE A N 1
ATOM 704 C CA . ILE A 1 94 ? 5.850 1.894 0.396 1.00 98.12 94 ILE A CA 1
ATOM 705 C C . ILE A 1 94 ? 5.174 1.030 1.458 1.00 98.12 94 ILE A C 1
ATOM 707 O O . ILE A 1 94 ? 4.949 -0.167 1.250 1.00 98.12 94 ILE A O 1
ATOM 711 N N . GLU A 1 95 ? 4.844 1.646 2.588 1.00 97.75 95 GLU A N 1
ATOM 712 C CA . GLU A 1 95 ? 3.899 1.114 3.567 1.00 97.75 95 GLU A CA 1
ATOM 713 C C . GLU A 1 95 ? 2.580 1.874 3.422 1.00 97.75 95 GLU A C 1
ATOM 715 O O . GLU A 1 95 ? 2.585 3.095 3.280 1.00 97.75 95 GLU A O 1
ATOM 720 N N . ALA A 1 96 ? 1.459 1.156 3.411 1.00 96.94 96 ALA A N 1
ATOM 721 C CA . ALA A 1 96 ? 0.142 1.763 3.281 1.00 96.94 96 ALA A CA 1
ATOM 722 C C . ALA A 1 96 ? -0.905 1.018 4.104 1.00 96.94 96 ALA A C 1
ATOM 724 O O . ALA A 1 96 ? -0.780 -0.182 4.365 1.00 96.94 96 ALA A O 1
ATOM 725 N N . HIS A 1 97 ? -1.979 1.721 4.437 1.00 96.44 97 HIS A N 1
ATOM 726 C CA . HIS A 1 97 ? -3.163 1.130 5.039 1.00 96.44 97 HIS A CA 1
ATOM 727 C C . HIS A 1 97 ? -4.241 0.832 3.994 1.00 96.44 97 HIS A C 1
ATOM 729 O O . HIS A 1 97 ? -4.591 1.684 3.176 1.00 96.44 97 HIS A O 1
ATOM 735 N N . GLU A 1 98 ? -4.795 -0.381 4.028 1.00 94.75 98 GLU A N 1
ATOM 736 C CA . GLU A 1 98 ? -5.966 -0.734 3.220 1.00 94.75 98 GLU A CA 1
ATOM 737 C C . GLU A 1 98 ? -7.207 0.046 3.682 1.00 94.75 98 GLU A C 1
ATOM 739 O O . GLU A 1 98 ? -7.514 0.063 4.878 1.00 94.75 98 GLU A O 1
ATOM 744 N N . ILE A 1 99 ? -7.961 0.612 2.736 1.00 92.56 99 ILE A N 1
ATOM 745 C CA . ILE A 1 99 ? -9.262 1.259 2.978 1.00 92.56 99 ILE A CA 1
ATOM 746 C C . ILE A 1 99 ? -10.332 0.771 1.986 1.00 92.56 99 ILE A C 1
ATOM 748 O O . ILE A 1 99 ? -10.033 0.506 0.822 1.00 92.56 99 ILE A O 1
ATOM 752 N N . GLU A 1 100 ? -11.582 0.626 2.442 1.00 84.88 100 GLU A N 1
ATOM 753 C CA . GLU A 1 100 ? -12.706 0.084 1.641 1.00 84.88 100 GLU A CA 1
ATOM 754 C C . GLU A 1 100 ? -13.127 0.997 0.477 1.00 84.88 100 GLU A C 1
ATOM 756 O O . GLU A 1 100 ? -13.485 0.520 -0.597 1.00 84.88 100 GLU A O 1
ATOM 761 N N . LYS A 1 101 ? -13.047 2.314 0.667 1.00 67.69 101 LYS A N 1
ATOM 762 C CA . LYS A 1 101 ? -13.282 3.325 -0.366 1.00 67.69 101 LYS A CA 1
ATOM 763 C C . LYS A 1 101 ? -12.300 4.471 -0.141 1.00 67.69 101 LYS A C 1
ATOM 765 O O . LYS A 1 101 ? -12.292 5.006 0.965 1.00 67.69 101 LYS A O 1
ATOM 770 N N . PRO A 1 102 ? -11.472 4.848 -1.124 1.00 59.75 102 PRO A N 1
ATOM 771 C CA . PRO A 1 102 ? -10.902 6.180 -1.132 1.00 59.75 102 PRO A CA 1
ATOM 772 C C . PRO A 1 102 ? -11.972 7.169 -1.610 1.00 59.75 102 PRO A C 1
ATOM 774 O O . PRO A 1 102 ? -12.924 6.781 -2.295 1.00 59.75 102 PRO A O 1
ATOM 777 N N . PHE A 1 103 ? -11.786 8.411 -1.196 1.00 52.12 103 PHE A N 1
ATOM 778 C CA . PHE A 1 103 ? -12.604 9.577 -1.518 1.00 52.12 103 PHE A CA 1
ATOM 779 C C . PHE A 1 103 ? -12.588 9.885 -3.018 1.00 52.12 103 PHE A C 1
ATOM 781 O O . PHE A 1 103 ? -11.526 9.663 -3.651 1.00 52.12 103 PHE A O 1
#

Foldseek 3Di:
DDQDFDDDDPPDDFQKDWKWKAAPVGAIDIDIDGDGSPDPFAADEQVVCVVSVWDADFAWDWDADPPRDIDTDNGKGFTKIWIDHPPDPDIDIGTHIYDNDDD

InterPro domains:
  IPR021109 Aspartic peptidase domain superfamily [G3DSA:2.40.70.10] (10-101)